Protein 1PM1 (pdb70)

Secondary structure (DSSP, 8-state):
-PPPS---PPSS--HHHHSSS-EEEEEEE---TT----EEEEEEEEEETTEEEEEEEEEETTTTEEEEEEEEEEEPSSSSEEEEEEEEE-TT--EEE---TTEEEEEEEEEE-SSEEEEEEEEEETTEEEEEEEEEEESSTTPPPPHHHHHHHHHTT--GGGSEEGGGS-----HHHH--

Nearest PDB structures (foldseek):
  1pm1-assembly1_X  TM=1.006E+00  e=1.075E-33  Rhodnius prolixus
  2a3f-assembly1_X  TM=9.917E-01  e=2.819E-31  Rhodnius prolixus
  4xmg-assembly1_A  TM=9.524E-01  e=1.913E-23  Rhodnius prolixus
  5m6k-assembly1_A  TM=9.535E-01  e=3.615E-23  Rhodnius prolixus
  2np1-assembly2_B  TM=8.937E-01  e=1.590E-17  Rhodnius prolixus

Solvent-accessible surface area: 9659 Å² total; per-residue (Å²): 135,110,13,44,127,135,35,73,48,92,139,78,44,70,92,71,65,0,29,50,29,38,0,10,6,8,31,24,14,46,135,25,124,157,88,115,43,57,73,0,16,2,9,2,1,100,42,80,149,29,56,1,106,6,9,29,7,49,14,9,18,86,142,154,76,54,96,22,10,23,1,83,13,143,34,64,116,60,10,11,24,0,57,1,78,44,63,34,4,47,109,147,93,54,71,120,140,114,24,74,124,163,20,18,10,16,5,1,0,13,34,8,19,104,54,0,0,0,0,4,33,3,30,84,72,35,127,92,35,100,16,22,45,19,8,1,0,2,35,124,82,67,31,107,7,28,83,121,0,74,5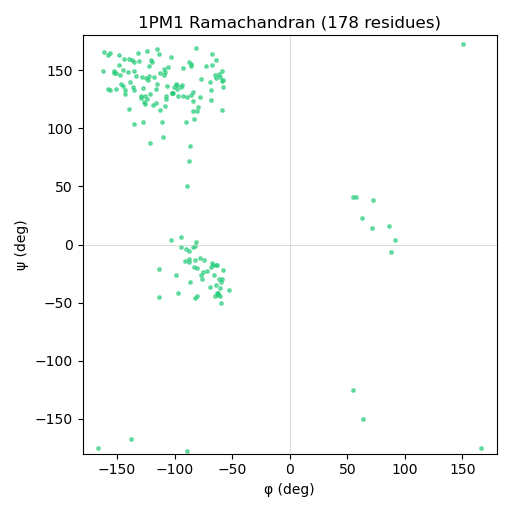8,13,0,72,145,36,69,11,111,55,91,120,16,46,27,2,118,122,44,62,34,117,43,26,57,143,2,2,48,193

Sequence (180 aa):
MDCSTNISPKQGLDKAKYFSGKWYVTHFLDKDPQVTDQYCSSFTPRESDGTVKEALYHYNANKKTSFYNIGEGKLESSGLQYTAKYKTVDKKKAVLKEADEKNSYTLTVLEADDSSALVHICVREGSKDLGDVYTVLTHQKDAEPSAKVKSAVTQAGLQLSQFVGTKDLGCQYDDQFTSL

Foldseek 3Di:
DAEDPPADADPDADVVQVQDAKKWFFWKDFPDPPDDWDKTKMKHWHDDPFKIKMKIKIAGLVVRDIWIKIWMFGQDPRHGKTKTFIFTADLVRHTPGGTDPQKIKMKHWQHGDNFKTWIKIWIDNRPDTPGIMITIIGNDPNDDHDPVRCVSCVVVVHDRVNIDGDNPRPDDDSVVSRGD

Radius of gyration: 15.09 Å; Cα contacts (8 Å, |Δi|>4): 434; chains: 1; bounding box: 37×35×37 Å

Structure (mmCIF, N/CA/C/O backbone):
data_1PM1
#
_entry.id   1PM1
#
_cell.length_a   39.310
_cell.length_b   125.470
_cell.length_c   33.880
_cell.angle_alpha   90.00
_cell.angle_beta   90.00
_cell.angle_gamma   90.00
#
_symmetry.space_group_name_H-M   'P 21 21 2'
#
loop_
_entity.id
_entity.type
_entity.pdbx_description
1 polymer 'Nitrophorin 2'
2 non-polymer 'PROTOPORPHYRIN IX CONTAINING FE'
3 non-polymer IMIDAZOLE
4 water water
#
loop_
_atom_site.group_PDB
_atom_site.id
_atom_site.type_symbol
_atom_site.label_atom_id
_atom_site.label_alt_id
_atom_site.label_comp_id
_atom_site.label_asym_id
_atom_site.label_entity_id
_atom_site.label_seq_id
_atom_site.pdbx_PDB_ins_code
_atom_site.Cartn_x
_atom_site.Cartn_y
_atom_site.Cartn_z
_atom_site.occupancy
_atom_site.B_iso_or_equiv
_atom_site.auth_seq_id
_atom_site.auth_comp_id
_atom_site.auth_asym_id
_atom_site.auth_atom_id
_atom_site.pdbx_PDB_model_num
ATOM 1 N N . MET A 1 1 ? 22.705 71.917 38.714 1.00 13.44 0 MET X N 1
ATOM 2 C CA . MET A 1 1 ? 21.374 71.782 39.327 1.00 11.22 0 MET X CA 1
ATOM 3 C C . MET A 1 1 ? 20.418 71.305 38.245 1.00 10.12 0 MET X C 1
ATOM 4 O O . MET A 1 1 ? 20.390 71.849 37.143 1.00 10.84 0 MET X O 1
ATOM 9 N N . ASP A 1 2 ? 19.686 70.236 38.530 1.00 9.37 1 ASP X N 1
ATOM 10 C CA . ASP A 1 2 ? 18.863 69.621 37.501 1.00 9.56 1 ASP X CA 1
ATOM 11 C C . ASP A 1 2 ? 17.820 70.576 36.950 1.00 8.56 1 ASP X C 1
ATOM 12 O O . ASP A 1 2 ? 17.275 71.409 37.665 1.00 10.45 1 ASP X O 1
ATOM 17 N N . CYS A 1 3 ? 17.577 70.439 35.659 1.00 8.40 2 CYS X N 1
ATOM 18 C CA . CYS A 1 3 ? 16.571 71.217 34.971 1.00 7.36 2 CYS X CA 1
ATOM 19 C C . CYS A 1 3 ? 15.209 70.987 35.588 1.00 7.84 2 CYS X C 1
ATOM 20 O O . CYS A 1 3 ? 14.806 69.873 35.965 1.00 9.07 2 CYS X O 1
ATOM 23 N N . SER A 1 4 ? 14.361 72.005 35.529 1.00 9.07 3 SER X N 1
ATOM 24 C CA . SER A 1 4 ? 12.959 71.799 35.849 1.00 9.31 3 SER X CA 1
ATOM 25 C C . SER A 1 4 ? 12.272 70.962 34.828 1.00 9.77 3 SER X C 1
ATOM 26 O O . SER A 1 4 ? 12.487 71.182 33.635 1.00 11.86 3 SER X O 1
ATOM 29 N N . THR A 1 5 ? 11.503 69.973 35.269 1.00 10.31 4 THR X N 1
ATOM 30 C CA . THR A 1 5 ? 10.718 69.119 34.380 1.00 13.71 4 THR X CA 1
ATOM 31 C C . THR A 1 5 ? 9.350 69.666 34.148 1.00 14.88 4 THR X C 1
ATOM 32 O O . THR A 1 5 ? 8.541 69.056 33.424 1.00 19.35 4 THR X O 1
ATOM 36 N N . ASN A 1 6 ? 8.995 70.753 34.796 1.00 14.96 5 ASN X N 1
ATOM 37 C CA . ASN A 1 6 ? 7.634 71.291 34.643 1.00 17.13 5 ASN X CA 1
ATOM 38 C C . ASN A 1 6 ? 7.542 72.272 33.501 1.00 17.15 5 ASN X C 1
ATOM 39 O O . ASN A 1 6 ? 7.072 73.409 33.653 1.00 21.39 5 ASN X O 1
ATOM 44 N N . ILE A 1 7 ? 8.040 71.872 32.356 1.00 15.81 6 ILE X N 1
ATOM 45 C CA . ILE A 1 7 ? 8.066 72.674 31.155 1.00 16.47 6 ILE X CA 1
ATOM 46 C C . ILE A 1 7 ? 7.432 71.780 30.145 1.00 16.78 6 ILE X C 1
ATOM 47 O O . ILE A 1 7 ? 7.748 70.597 30.041 1.00 19.01 6 ILE X O 1
ATOM 52 N N . SER A 1 8 ? 6.546 72.358 29.397 1.00 16.45 7 SER X N 1
ATOM 53 C CA . SER A 1 8 ? 5.783 71.586 28.395 1.00 18.17 7 SER X CA 1
ATOM 54 C C . SER A 1 8 ? 5.648 72.429 27.167 1.00 18.26 7 SER X C 1
ATOM 55 O O . SER A 1 8 ? 5.578 73.673 27.272 1.00 18.40 7 SER X O 1
ATOM 58 N N . PRO A 1 9 ? 5.594 71.797 25.986 1.00 18.82 8 PRO X N 1
ATOM 59 C CA . PRO A 1 9 ? 5.448 72.580 24.757 1.00 19.37 8 PRO X CA 1
ATOM 60 C C . PRO A 1 9 ? 4.109 73.289 24.809 1.00 19.83 8 PRO X C 1
ATOM 61 O O . PRO A 1 9 ? 3.091 72.703 25.320 1.00 20.88 8 PRO X O 1
ATOM 65 N N . LYS A 1 10 ? 4.073 74.522 24.284 1.00 21.20 9 LYS X N 1
ATOM 66 C CA . LYS A 1 10 ? 2.815 75.248 24.104 1.00 22.81 9 LYS X CA 1
ATOM 67 C C . LYS A 1 10 ? 2.344 75.135 22.669 1.00 24.04 9 LYS X C 1
ATOM 68 O O . LYS A 1 10 ? 3.128 75.263 21.694 1.00 23.17 9 LYS X O 1
ATOM 74 N N . GLN A 1 11 ? 1.028 74.932 22.568 1.00 24.98 10 GLN X N 1
ATOM 75 C CA . GLN A 1 11 ? 0.299 74.992 21.348 1.00 26.05 10 GLN X CA 1
ATOM 76 C C . GLN A 1 11 ? -0.002 76.464 21.232 1.00 23.54 10 GLN X C 1
ATOM 77 O O . GLN A 1 11 ? -0.032 77.203 22.209 1.00 25.81 10 GLN X O 1
ATOM 83 N N . GLY A 1 12 ? -0.161 76.871 20.011 1.00 21.32 11 GLY X N 1
ATOM 84 C CA . GLY A 1 12 ? -0.819 78.094 19.731 1.00 18.66 11 GLY X CA 1
ATOM 85 C C . GLY A 1 12 ? 0.031 79.296 19.629 1.00 16.99 11 GLY X C 1
ATOM 86 O O . GLY A 1 12 ? -0.594 80.363 19.514 1.00 17.78 11 GLY X O 1
ATOM 87 N N . LEU A 1 13 ? 1.384 79.159 19.723 1.00 13.26 12 LEU X N 1
ATOM 88 C CA . LEU A 1 13 ? 2.266 80.278 19.463 1.00 13.64 12 LEU X CA 1
ATOM 89 C C . LEU A 1 13 ? 2.599 80.370 17.968 1.00 13.85 12 LEU X C 1
ATOM 90 O O . LEU A 1 13 ? 2.456 79.403 17.206 1.00 17.60 12 LEU X O 1
ATOM 95 N N . ASP A 1 14 ? 2.983 81.545 17.507 1.00 15.86 13 ASP X N 1
ATOM 96 C CA . ASP A 1 14 ? 3.302 81.791 16.119 1.00 15.03 13 ASP X CA 1
ATOM 97 C C . ASP A 1 14 ? 4.805 81.540 15.823 1.00 13.66 13 ASP X C 1
ATOM 98 O O . ASP A 1 14 ? 5.637 82.394 16.129 1.00 14.24 13 ASP X O 1
ATOM 103 N N . LYS A 1 15 ? 5.138 80.430 15.161 1.00 13.82 14 LYS X N 1
ATOM 104 C CA . LYS A 1 15 ? 6.542 80.099 14.941 1.00 12.89 14 LYS X CA 1
ATOM 105 C C . LYS A 1 15 ? 7.273 81.059 14.049 1.00 12.45 14 LYS X C 1
ATOM 106 O O . LYS A 1 15 ? 8.500 81.189 14.187 1.00 12.76 14 LYS X O 1
ATOM 112 N N . ALA A 1 16 ? 6.546 81.734 13.157 1.00 13.10 15 ALA X N 1
ATOM 113 C CA . ALA A 1 16 ? 7.155 82.746 12.319 1.00 13.61 15 ALA X CA 1
ATOM 114 C C . ALA A 1 16 ? 7.755 83.913 13.132 1.00 14.20 15 ALA X C 1
ATOM 115 O O . ALA A 1 16 ? 8.720 84.569 12.679 1.00 15.40 15 ALA X O 1
ATOM 117 N N . LYS A 1 17 ? 7.174 84.201 14.285 1.00 12.18 16 LYS X N 1
ATOM 118 C CA . LYS A 1 17 ? 7.690 85.254 15.153 1.00 11.92 16 LYS X CA 1
ATOM 119 C C . LYS A 1 17 ? 8.943 84.771 15.875 1.00 11.22 16 LYS X C 1
ATOM 120 O O . LYS A 1 17 ? 9.770 85.570 16.223 1.00 12.99 16 LYS X O 1
ATOM 127 N N . TYR A 1 18 ? 9.071 83.473 16.145 1.00 10.52 17 TYR X N 1
ATOM 128 C CA . TYR A 1 18 ? 10.256 82.950 16.831 1.00 9.60 17 TYR X CA 1
ATOM 129 C C . TYR A 1 18 ? 11.446 82.720 15.896 1.00 8.94 17 TYR X C 1
ATOM 130 O O . TYR A 1 18 ? 12.565 83.133 16.175 1.00 9.66 17 TYR X O 1
ATOM 139 N N . PHE A 1 19 ? 11.181 82.092 14.755 1.00 9.18 18 PHE X N 1
ATOM 140 C CA . PHE A 1 19 ? 12.271 81.748 13.796 1.00 10.12 18 PHE X CA 1
ATOM 141 C C . PHE A 1 19 ? 12.459 82.952 12.883 1.00 10.59 18 PHE X C 1
ATOM 142 O O . PHE A 1 19 ? 12.081 82.957 11.706 1.00 13.46 18 PHE X O 1
ATOM 150 N N . SER A 1 20 ? 13.016 84.026 13.413 1.00 10.13 19 SER X N 1
ATOM 151 C CA . SER A 1 20 ? 13.160 85.285 12.689 1.00 11.90 19 SER X CA 1
ATOM 152 C C . SER A 1 20 ? 14.260 86.065 13.313 1.00 9.53 19 SER X C 1
ATOM 153 O O . SER A 1 20 ? 14.364 86.181 14.532 1.00 11.31 19 SER X O 1
ATOM 156 N N . GLY A 1 21 ? 15.152 86.616 12.470 1.00 9.74 20 GLY X N 1
ATOM 157 C CA . GLY A 1 21 ? 16.176 87.486 12.937 1.00 9.82 20 GLY X CA 1
ATOM 158 C C . GLY A 1 21 ? 17.156 86.821 13.879 1.00 9.53 20 GLY X C 1
ATOM 159 O O . GLY A 1 21 ? 17.484 85.644 13.731 1.00 9.89 20 GLY X O 1
ATOM 160 N N . LYS A 1 22 ? 17.685 87.607 14.773 1.00 8.65 21 LYS X N 1
ATOM 161 C CA . LYS A 1 22 ? 18.469 87.136 15.856 1.00 8.70 21 LYS X CA 1
ATOM 162 C C . LYS A 1 22 ? 17.861 87.528 17.177 1.00 8.23 21 LYS X C 1
ATOM 163 O O . LYS A 1 22 ? 17.093 88.475 17.268 1.00 9.80 21 LYS X O 1
ATOM 169 N N . TRP A 1 23 ? 18.233 86.807 18.209 1.00 7.10 22 TRP X N 1
ATOM 170 C CA . TRP A 1 23 ? 17.806 87.088 19.560 1.00 7.35 22 TRP X CA 1
ATOM 171 C C . TRP A 1 23 ? 19.021 87.409 20.420 1.00 7.38 22 TRP X C 1
ATOM 172 O O . TRP A 1 23 ? 20.056 86.774 20.302 1.00 8.30 22 TRP X O 1
ATOM 183 N N . TYR A 1 24 ? 18.789 88.343 21.326 1.00 7.34 23 TYR X N 1
ATOM 184 C CA . TYR A 1 24 ? 19.736 88.657 22.409 1.00 7.21 23 TYR X CA 1
ATOM 185 C C . TYR A 1 24 ? 19.042 88.302 23.704 1.00 7.21 23 TYR X C 1
ATOM 186 O O . TYR A 1 24 ? 17.855 88.633 23.893 1.00 7.71 23 TYR X O 1
ATOM 195 N N . VAL A 1 25 ? 19.754 87.691 24.629 1.00 7.21 24 VAL X N 1
ATOM 196 C CA . VAL A 1 25 ? 19.166 87.475 25.951 1.00 6.46 24 VAL X CA 1
ATOM 197 C C . VAL A 1 25 ? 19.274 88.751 26.755 1.00 7.66 24 VAL X C 1
ATOM 198 O O . VAL A 1 25 ? 20.396 89.194 27.082 1.00 10.14 24 VAL X O 1
ATOM 202 N N . THR A 1 26 ? 18.162 89.356 27.083 1.00 6.98 25 THR X N 1
ATOM 203 C CA . THR A 1 26 ? 18.122 90.551 27.898 1.00 7.50 25 THR X CA 1
ATOM 204 C C . THR A 1 26 ? 18.104 90.239 29.366 1.00 6.93 25 THR X C 1
ATOM 205 O O . THR A 1 26 ? 18.608 91.031 30.194 1.00 7.57 25 THR X O 1
ATOM 209 N N . HIS A 1 27 ? 17.491 89.119 29.731 1.00 6.76 26 HIS X N 1
ATOM 210 C CA . HIS A 1 27 ? 17.369 88.745 31.132 1.00 7.21 26 HIS X CA 1
ATOM 211 C C . HIS A 1 27 ? 17.439 87.242 31.202 1.00 6.73 26 HIS X C 1
ATOM 212 O O . HIS A 1 27 ? 16.822 86.557 30.372 1.00 7.18 26 HIS X O 1
ATOM 219 N N . PHE A 1 28 ? 18.155 86.707 32.186 1.00 6.57 27 PHE X N 1
ATOM 220 C CA . PHE A 1 28 ? 18.203 85.275 32.314 1.00 7.35 27 PHE X CA 1
ATOM 221 C C . PHE A 1 28 ? 18.033 84.852 33.764 1.00 6.52 27 PHE X C 1
ATOM 222 O O . PHE A 1 28 ? 18.412 85.540 34.705 1.00 7.87 27 PHE X O 1
ATOM 230 N N . LEU A 1 29 ? 17.439 83.683 33.915 1.00 6.85 28 LEU X N 1
ATOM 231 C CA . LEU A 1 29 ? 17.172 83.096 35.206 1.00 7.81 28 LEU X CA 1
ATOM 232 C C . LEU A 1 29 ? 17.716 81.712 35.264 1.00 6.91 28 LEU X C 1
ATOM 233 O O . LEU A 1 29 ? 17.155 80.758 34.729 1.00 6.96 28 LEU X O 1
ATOM 238 N N . ASP A 1 30 ? 18.844 81.565 35.986 1.00 7.24 29 ASP X N 1
ATOM 239 C CA . ASP A 1 30 ? 19.382 80.275 36.454 1.00 7.90 29 ASP X CA 1
ATOM 240 C C . ASP A 1 30 ? 19.220 80.273 37.923 1.00 7.65 29 ASP X C 1
ATOM 241 O O . ASP A 1 30 ? 19.902 81.015 38.621 1.00 9.66 29 ASP X O 1
ATOM 246 N N . LYS A 1 31 ? 18.269 79.541 38.441 1.00 7.90 30 LYS X N 1
ATOM 247 C CA . LYS A 1 31 ? 18.005 79.555 39.853 1.00 8.66 30 LYS X CA 1
ATOM 248 C C . LYS A 1 31 ? 19.164 78.955 40.674 1.00 8.39 30 LYS X C 1
ATOM 249 O O . LYS A 1 31 ? 19.170 79.147 41.880 1.00 10.63 30 LYS X O 1
ATOM 255 N N . ASP A 1 32 ? 20.062 78.209 40.078 1.00 8.04 31 ASP X N 1
ATOM 256 C CA . ASP A 1 32 ? 21.151 77.608 40.834 1.00 7.99 31 ASP X CA 1
ATOM 257 C C . ASP A 1 32 ? 22.011 78.662 41.553 1.00 8.00 31 ASP X C 1
ATOM 258 O O . ASP A 1 32 ? 22.644 79.482 40.908 1.00 9.82 31 ASP X O 1
ATOM 263 N N . PRO A 1 33 ? 22.040 78.661 42.886 1.00 8.84 32 PRO X N 1
ATOM 264 C CA . PRO A 1 33 ? 22.847 79.636 43.621 1.00 9.33 32 PRO X CA 1
ATOM 265 C C . PRO A 1 33 ? 24.303 79.265 43.741 1.00 10.24 32 PRO X C 1
ATOM 266 O O . PRO A 1 33 ? 25.058 80.050 44.308 1.00 12.68 32 PRO X O 1
ATOM 270 N N . GLN A 1 34 ? 24.711 78.126 43.213 1.00 10.52 33 GLN X N 1
ATOM 271 C CA . GLN A 1 34 ? 26.125 77.759 43.195 1.00 10.91 33 GLN X CA 1
ATOM 272 C C . GLN A 1 34 ? 26.851 78.377 42.066 1.00 12.37 33 GLN X C 1
ATOM 273 O O . GLN A 1 34 ? 28.071 78.439 42.095 1.00 13.35 33 GLN X O 1
ATOM 279 N N . VAL A 1 35 ? 26.198 78.944 41.074 1.00 14.07 34 VAL X N 1
ATOM 280 C CA . VAL A 1 35 ? 27.029 79.525 40.003 1.00 16.63 34 VAL X CA 1
ATOM 281 C C . VAL A 1 35 ? 27.444 80.935 40.359 1.00 14.72 34 VAL X C 1
ATOM 282 O O . VAL A 1 35 ? 26.826 81.583 41.192 1.00 16.74 34 VAL X O 1
ATOM 286 N N . THR A 1 36 ? 28.569 81.357 39.772 1.00 15.63 35 THR X N 1
ATOM 287 C CA . THR A 1 36 ? 29.069 82.703 39.928 1.00 16.85 35 THR X CA 1
ATOM 288 C C . THR A 1 36 ? 29.015 83.460 38.577 1.00 15.74 35 THR X C 1
ATOM 289 O O . THR A 1 36 ? 28.581 84.616 38.537 1.00 18.22 35 THR X O 1
ATOM 293 N N . ASP A 1 37 ? 29.449 82.811 37.511 1.00 15.41 36 ASP X N 1
ATOM 294 C CA . ASP A 1 37 ? 29.655 83.507 36.223 1.00 13.50 36 ASP X CA 1
ATOM 295 C C . ASP A 1 37 ? 28.309 83.917 35.641 1.00 13.36 36 ASP X C 1
ATOM 296 O O . ASP A 1 37 ? 27.353 83.180 35.702 1.00 16.32 36 ASP X O 1
ATOM 301 N N . GLN A 1 38 ? 28.300 85.100 35.084 1.00 12.47 37 GLN X N 1
ATOM 302 C CA . 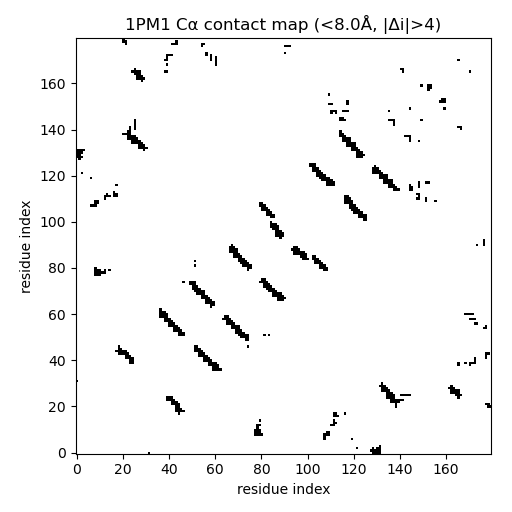GLN A 1 38 ? 27.177 85.596 34.335 1.00 11.68 37 GLN X CA 1
ATOM 303 C C . GLN A 1 38 ? 27.531 85.642 32.880 1.00 10.68 37 GLN X C 1
ATOM 304 O O . GLN A 1 38 ? 28.658 85.883 32.518 1.00 11.66 37 GLN X O 1
ATOM 310 N N . TYR A 1 39 ? 26.529 85.380 32.028 1.00 9.48 38 TYR X N 1
ATOM 311 C CA . TYR A 1 39 ? 26.724 85.322 30.597 1.00 8.79 38 TYR X CA 1
ATOM 312 C C . TYR A 1 39 ? 25.847 86.283 29.840 1.00 9.14 38 TYR X C 1
ATOM 313 O O . TYR A 1 39 ? 24.788 86.681 30.293 1.00 9.60 38 TYR X O 1
ATOM 322 N N . CYS A 1 40 ? 26.351 86.654 28.682 1.00 8.08 39 CYS X N 1
ATOM 323 C CA . CYS A 1 40 ? 25.539 87.195 27.633 1.00 7.12 39 CYS X CA 1
ATOM 324 C C . CYS A 1 40 ? 25.397 86.128 26.565 1.00 7.72 39 CYS X C 1
ATOM 325 O O . CYS A 1 40 ? 26.277 85.281 26.417 1.00 8.18 39 CYS X O 1
ATOM 328 N N . SER A 1 41 ? 24.309 86.164 25.805 1.00 7.12 40 SER X N 1
ATOM 329 C CA . SER A 1 41 ? 24.102 85.179 24.726 1.00 6.73 40 SER X CA 1
ATOM 330 C C . SER A 1 41 ? 23.271 85.791 23.625 1.00 6.84 40 SER X C 1
ATOM 331 O O . SER A 1 41 ? 22.407 86.614 23.851 1.00 7.34 40 SER X O 1
ATOM 334 N N . SER A 1 42 ? 23.569 85.350 22.409 1.00 6.71 41 SER X N 1
ATOM 335 C CA . SER A 1 42 ? 22.758 85.694 21.242 1.00 7.23 41 SER X CA 1
ATOM 336 C C . SER A 1 42 ? 22.754 84.501 20.333 1.00 6.48 41 SER X C 1
ATOM 337 O O . SER A 1 42 ? 23.668 83.719 20.295 1.00 7.59 41 SER X O 1
ATOM 340 N N . PHE A 1 43 ? 21.658 84.356 19.582 1.00 7.21 42 PHE X N 1
ATOM 341 C CA . PHE A 1 43 ? 21.535 83.244 18.673 1.00 6.75 42 PHE X CA 1
ATOM 342 C C . PHE A 1 43 ? 20.530 83.555 17.574 1.00 6.94 42 PHE X C 1
ATOM 343 O O . PHE A 1 43 ? 19.726 84.476 17.669 1.00 8.06 42 PHE X O 1
ATOM 351 N N . THR A 1 44 ? 20.595 82.777 16.523 1.00 7.34 43 THR X N 1
ATOM 352 C CA . THR A 1 44 ? 19.763 83.001 15.353 1.00 8.16 43 THR X CA 1
ATOM 353 C C . THR A 1 44 ? 19.190 81.681 14.908 1.00 7.53 43 THR X C 1
ATOM 354 O O . THR A 1 44 ? 19.849 80.813 14.368 1.00 8.47 43 THR X O 1
ATOM 358 N N . PRO A 1 45 ? 17.888 81.472 15.224 1.00 7.29 44 PRO X N 1
ATOM 359 C CA . PRO A 1 45 ? 17.221 80.207 14.983 1.00 7.76 44 PRO X CA 1
ATOM 360 C C . PRO A 1 45 ? 16.410 80.224 13.684 1.00 8.16 44 PRO X C 1
ATOM 361 O O . PRO A 1 45 ? 15.673 81.189 13.385 1.00 8.22 44 PRO X O 1
ATOM 365 N N . ARG A 1 46 ? 16.517 79.133 12.935 1.00 8.41 45 ARG X N 1
ATOM 366 C CA . ARG A 1 46 ? 15.837 78.963 11.665 1.00 8.81 45 ARG X CA 1
ATOM 367 C C . ARG A 1 46 ? 15.133 77.627 11.628 1.00 8.42 45 ARG X C 1
ATOM 368 O O . ARG A 1 46 ? 15.526 76.687 12.305 1.00 8.75 45 ARG X O 1
ATOM 376 N N . GLU A 1 47 ? 14.130 77.510 10.782 1.00 9.32 46 GLU X N 1
ATOM 377 C CA . GLU A 1 47 ? 13.392 76.279 10.655 1.00 8.81 46 GLU X CA 1
ATOM 378 C C . GLU A 1 47 ? 13.044 76.103 9.180 1.00 8.87 46 GLU X C 1
ATOM 379 O O . GLU A 1 47 ? 12.536 77.017 8.552 1.00 10.51 46 GLU X O 1
ATOM 385 N N . SER A 1 48 ? 13.282 74.910 8.687 1.00 9.40 47 SER X N 1
ATOM 386 C CA . SER A 1 48 ? 12.949 74.578 7.304 1.00 9.38 47 SER X CA 1
ATOM 387 C C . SER A 1 48 ? 12.392 73.172 7.296 1.00 9.10 47 SER X C 1
ATOM 388 O O . SER A 1 48 ? 13.068 72.222 7.612 1.00 9.39 47 SER X O 1
ATOM 391 N N . ASP A 1 49 ? 11.123 73.043 6.908 1.00 11.14 48 ASP X N 1
ATOM 392 C CA . ASP A 1 49 ? 10.530 71.749 6.648 1.00 11.64 48 ASP X CA 1
ATOM 393 C C . ASP A 1 49 ? 10.692 70.836 7.852 1.00 11.99 48 ASP X C 1
ATOM 394 O O . ASP A 1 49 ? 11.009 69.668 7.705 1.00 13.78 48 ASP X O 1
ATOM 399 N N . GLY A 1 50 ? 10.501 71.387 9.064 1.00 11.91 49 GLY X N 1
ATOM 400 C CA . GLY A 1 50 ? 10.566 70.613 10.290 1.00 12.39 49 GLY X CA 1
ATOM 401 C C . GLY A 1 50 ? 11.945 70.477 10.909 1.00 11.18 49 GLY X C 1
ATOM 402 O O . GLY A 1 50 ? 12.035 69.854 11.972 1.00 13.85 49 GLY X O 1
ATOM 403 N N . THR A 1 51 ? 12.987 70.941 10.262 1.00 10.02 50 THR X N 1
ATOM 404 C CA . THR A 1 51 ? 14.295 70.929 10.886 1.00 9.62 50 THR X CA 1
ATOM 405 C C . THR A 1 51 ? 14.629 72.305 11.383 1.00 9.07 50 THR X C 1
ATOM 406 O O . THR A 1 51 ? 14.552 73.290 10.625 1.00 10.10 50 THR X O 1
ATOM 410 N N . VAL A 1 52 ? 15.049 72.366 12.645 1.00 8.27 51 VAL X N 1
ATOM 411 C CA . VAL A 1 52 ? 15.556 73.582 13.276 1.00 7.74 51 VAL X CA 1
ATOM 412 C C . VAL A 1 52 ? 17.068 73.579 13.251 1.00 7.76 51 VAL X C 1
ATOM 413 O O . VAL A 1 52 ? 17.671 72.566 13.535 1.00 8.58 51 VAL X O 1
ATOM 417 N N . LYS A 1 53 ? 17.637 74.691 12.866 1.00 7.95 52 LYS X N 1
ATOM 418 C CA . LYS A 1 53 ? 19.094 74.851 12.945 1.00 8.10 52 LYS X CA 1
ATOM 419 C C . LYS A 1 53 ? 19.348 76.249 13.446 1.00 7.81 52 LYS X C 1
ATOM 420 O O . LYS A 1 53 ? 18.687 77.205 13.009 1.00 8.82 52 LYS X O 1
ATOM 426 N N . GLU A 1 54 ? 20.350 76.396 14.335 1.00 7.62 53 GLU X N 1
ATOM 427 C CA . GLU A 1 54 ? 20.583 77.692 14.921 1.00 7.54 53 GLU X CA 1
ATOM 428 C C . GLU A 1 54 ? 22.072 77.876 15.203 1.00 7.27 53 GLU X C 1
ATOM 429 O O . GLU A 1 54 ? 22.758 76.930 15.568 1.00 8.71 53 GLU X O 1
ATOM 435 N N . ALA A 1 55 ? 22.522 79.088 15.068 1.00 6.64 54 ALA X N 1
ATOM 436 C CA . ALA A 1 55 ? 23.883 79.494 15.446 1.00 7.52 54 ALA X CA 1
ATOM 437 C C . ALA A 1 55 ? 23.772 80.209 16.764 1.00 6.90 54 ALA X C 1
ATOM 438 O O . ALA A 1 55 ? 23.044 81.175 16.883 1.00 7.84 54 ALA X O 1
ATOM 440 N N . LEU A 1 56 ? 24.604 79.810 17.701 1.00 7.53 55 LEU X N 1
ATOM 441 C CA . LEU A 1 56 ? 24.565 80.235 19.086 1.00 7.50 55 LEU X CA 1
ATOM 442 C C . LEU A 1 56 ? 25.923 80.741 19.580 1.00 7.44 55 LEU X C 1
ATOM 443 O O . LEU A 1 56 ? 26.947 80.210 19.206 1.00 8.11 55 LEU X O 1
ATOM 448 N N . TYR A 1 57 ? 25.850 81.753 20.429 1.00 6.82 56 TYR X N 1
ATOM 449 C CA . TYR A 1 57 ? 27.031 82.407 21.003 1.00 6.45 56 TYR X CA 1
ATOM 450 C C . TYR A 1 57 ? 26.815 82.636 22.465 1.00 7.15 56 TYR X C 1
ATOM 451 O O . TYR A 1 57 ? 25.747 83.079 22.885 1.00 7.03 56 TYR X O 1
ATOM 460 N N . HIS A 1 58 ? 27.820 82.346 23.272 1.00 7.15 57 HIS X N 1
ATOM 461 C CA . HIS A 1 58 ? 27.869 82.675 24.687 1.00 7.87 57 HIS X CA 1
ATOM 462 C C . HIS A 1 58 ? 29.116 83.511 24.948 1.00 7.97 57 HIS X C 1
ATOM 463 O O . HIS A 1 58 ? 30.212 83.208 24.429 1.00 8.87 57 HIS X O 1
ATOM 470 N N . TYR A 1 59 ? 28.942 84.488 25.823 1.00 8.52 58 TYR X N 1
ATOM 471 C CA . TYR A 1 59 ? 30.081 85.282 26.325 1.00 8.46 58 TYR X CA 1
ATOM 472 C C . TYR A 1 59 ? 30.042 85.221 27.833 1.00 8.98 58 TYR X C 1
ATOM 473 O O . TYR A 1 59 ? 29.044 85.593 28.463 1.00 8.73 58 TYR X O 1
ATOM 482 N N . ASN A 1 60 ? 31.103 84.712 28.473 1.00 9.47 59 ASN X N 1
ATOM 483 C CA . ASN A 1 60 ? 31.243 84.656 29.911 1.00 10.43 59 ASN X CA 1
ATOM 484 C C . ASN A 1 60 ? 31.762 85.996 30.33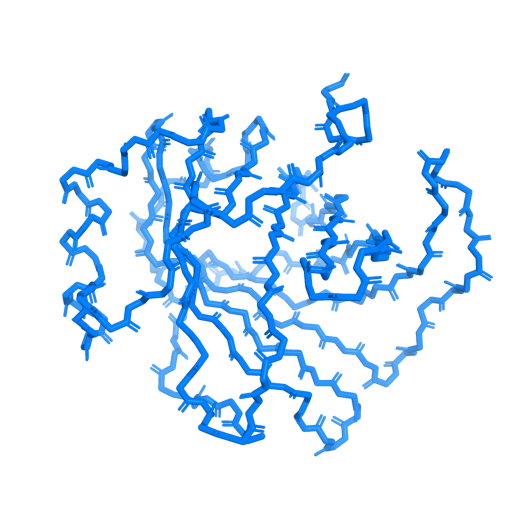8 1.00 10.63 59 ASN X C 1
ATOM 485 O O . ASN A 1 60 ? 32.915 86.354 30.078 1.00 12.05 59 ASN X O 1
ATOM 490 N N . ALA A 1 61 ? 30.911 86.777 30.962 1.00 9.81 60 ALA X N 1
ATOM 491 C CA . ALA A 1 61 ? 31.282 88.157 31.253 1.00 11.61 60 ALA X CA 1
ATOM 492 C C . ALA A 1 61 ? 32.336 88.253 32.368 1.00 12.66 60 ALA X C 1
ATOM 493 O O . ALA A 1 61 ? 33.062 89.213 32.449 1.00 15.29 60 ALA X O 1
ATOM 495 N N . ASN A 1 62 ? 32.423 87.231 33.204 1.00 12.78 61 ASN X N 1
ATOM 496 C CA . ASN A 1 62 ? 33.359 87.215 34.303 1.00 14.47 61 ASN X CA 1
ATOM 497 C C . ASN A 1 62 ? 34.715 86.813 33.773 1.00 14.79 61 ASN X C 1
ATOM 498 O O . ASN A 1 62 ? 35.711 87.452 34.186 1.00 17.89 61 ASN X O 1
ATOM 503 N N . LYS A 1 63 ? 34.808 85.800 32.927 1.00 15.63 62 LYS X N 1
ATOM 504 C CA . LYS A 1 63 ? 36.073 85.296 32.403 1.00 15.82 62 LYS X CA 1
ATOM 505 C C . LYS A 1 63 ? 36.533 86.014 31.148 1.00 14.43 62 LYS X C 1
ATOM 506 O O . LYS A 1 63 ? 37.677 85.816 30.738 1.00 14.74 62 LYS X O 1
ATOM 512 N N . LYS A 1 64 ? 35.646 86.773 30.492 1.00 13.25 63 LYS X N 1
ATOM 513 C CA . LYS A 1 64 ? 35.877 87.439 29.216 1.00 13.10 63 LYS X CA 1
ATOM 514 C C . LYS A 1 64 ? 36.275 86.498 28.098 1.00 14.07 63 LYS X C 1
ATOM 515 O O . LYS A 1 64 ? 37.154 86.802 27.269 1.00 17.59 63 LYS X O 1
ATOM 521 N N . THR A 1 65 ? 35.609 85.357 28.076 1.00 13.29 64 THR X N 1
ATOM 522 C CA . THR A 1 65 ? 35.846 84.371 27.017 1.00 13.47 64 THR X CA 1
ATOM 523 C C . THR A 1 65 ? 34.479 84.096 26.370 1.00 11.15 64 THR X C 1
ATOM 524 O O . THR A 1 65 ? 33.419 84.457 26.910 1.00 12.17 64 THR X O 1
ATOM 528 N N . SER A 1 66 ? 34.540 83.452 25.232 1.00 11.52 65 SER X N 1
ATOM 529 C CA . SER A 1 66 ? 33.348 83.149 24.473 1.00 10.91 65 SER X CA 1
ATOM 530 C C . SER A 1 66 ? 33.447 81.824 23.797 1.00 10.89 65 SER X C 1
ATOM 531 O O . SER A 1 66 ? 34.525 81.294 23.602 1.00 13.84 65 SER X O 1
ATOM 534 N N . PHE A 1 67 ? 32.302 81.270 23.433 1.00 10.28 66 PHE X N 1
ATOM 535 C CA . PHE A 1 67 ? 32.234 80.068 22.657 1.00 10.38 66 PHE X CA 1
ATOM 536 C C . PHE A 1 67 ? 31.000 80.058 21.755 1.00 8.57 66 PHE X C 1
ATOM 537 O O . PHE A 1 67 ? 29.997 80.724 22.034 1.00 8.96 66 PHE X O 1
ATOM 545 N N . TYR A 1 68 ? 31.125 79.308 20.669 1.00 8.93 67 TYR X N 1
ATOM 546 C CA . TYR A 1 68 ? 30.178 79.283 19.607 1.00 8.61 67 TYR X CA 1
ATOM 547 C C . TYR A 1 68 ? 29.692 77.897 19.313 1.00 8.59 67 TYR X C 1
ATOM 548 O O . TYR A 1 68 ? 30.472 76.927 19.363 1.00 9.24 67 TYR X O 1
ATOM 557 N N . ASN A 1 69 ? 28.415 77.731 18.970 1.00 7.65 68 ASN X N 1
ATOM 558 C CA . ASN A 1 69 ? 27.868 76.449 18.686 1.00 7.19 68 ASN X CA 1
ATOM 559 C C . ASN A 1 69 ? 26.910 76.539 17.488 1.00 7.50 68 ASN X C 1
ATOM 560 O O . ASN A 1 69 ? 26.362 77.599 17.176 1.00 8.13 68 ASN X O 1
ATOM 565 N N . ILE A 1 70 ? 26.663 75.409 16.876 1.00 7.69 69 ILE X N 1
ATOM 566 C CA . ILE A 1 70 ? 25.550 75.239 15.925 1.00 7.85 69 ILE X CA 1
ATOM 567 C C . ILE A 1 70 ? 24.715 74.073 16.434 1.00 8.20 69 ILE X C 1
ATOM 568 O O . ILE A 1 70 ? 25.241 72.987 16.663 1.00 8.57 69 ILE X O 1
ATOM 573 N N . GLY A 1 71 ? 23.405 74.333 16.625 1.00 7.62 70 GLY X N 1
ATOM 574 C CA . GLY A 1 71 ? 22.493 73.309 17.057 1.00 7.61 70 GLY X CA 1
ATOM 575 C C . GLY A 1 71 ? 21.559 72.915 15.937 1.00 8.19 70 GLY X C 1
ATOM 576 O O . GLY A 1 71 ? 21.147 73.771 15.126 1.00 8.94 70 GLY X O 1
ATOM 577 N N . GLU A 1 72 ? 21.122 71.675 15.962 1.00 7.89 71 GLU X N 1
ATOM 578 C CA . GLU A 1 72 ? 20.189 71.200 14.939 1.00 8.92 71 GLU X CA 1
ATOM 579 C C . GLU A 1 72 ? 19.300 70.101 15.513 1.00 9.08 71 GLU X C 1
ATOM 580 O O . GLU A 1 72 ? 19.777 69.204 16.210 1.00 9.33 71 GLU X O 1
ATOM 586 N N . GLY A 1 73 ? 18.017 70.189 15.255 1.00 9.40 72 GLY X N 1
ATOM 587 C CA . GLY A 1 73 ? 17.086 69.167 15.713 1.00 9.56 72 GLY X CA 1
ATOM 588 C C . GLY A 1 73 ? 15.753 69.295 15.030 1.00 9.52 72 GLY X C 1
ATOM 589 O O . GLY A 1 73 ? 15.579 70.112 14.170 1.00 12.50 72 GLY X O 1
ATOM 590 N N . LYS A 1 74 ? 14.822 68.468 15.464 1.00 10.30 73 LYS X N 1
ATOM 591 C CA . LYS A 1 74 ? 13.486 68.455 14.862 1.00 9.84 73 LYS X CA 1
ATOM 592 C C . LYS A 1 74 ? 12.494 69.350 15.606 1.00 9.96 73 LYS X C 1
ATOM 593 O O . LYS A 1 74 ? 12.458 69.330 16.819 1.00 10.89 73 LYS X O 1
ATOM 599 N N . LEU A 1 75 ? 11.687 70.098 14.876 1.00 10.35 74 LEU X N 1
ATOM 600 C CA . LEU A 1 75 ? 10.577 70.811 15.453 1.00 10.65 74 LEU X CA 1
ATOM 601 C C . LEU A 1 75 ? 9.533 69.830 15.920 1.00 11.67 74 LEU X C 1
ATOM 602 O O . LEU A 1 75 ? 9.043 69.014 15.153 1.00 13.02 74 LEU X O 1
ATOM 607 N N . GLU A 1 76 ? 9.160 69.898 17.196 1.00 11.63 75 GLU X N 1
ATOM 608 C CA . GLU A 1 76 ? 8.146 69.030 17.762 1.00 12.10 75 GLU X CA 1
ATOM 609 C C . GLU A 1 76 ? 6.811 69.325 17.097 1.00 13.89 75 GLU X C 1
ATOM 610 O O . GLU A 1 76 ? 6.473 70.455 16.787 1.00 15.87 75 GLU X O 1
ATOM 616 N N . SER A 1 77 ? 5.986 68.288 16.920 1.00 17.05 76 SER X N 1
ATOM 617 C CA . SER A 1 77 ? 4.655 68.461 16.351 1.00 20.21 76 SER X CA 1
ATOM 618 C C . SER A 1 77 ? 3.663 68.965 17.411 1.00 21.32 76 SER X C 1
ATOM 619 O O . SER A 1 77 ? 2.660 69.551 17.065 1.00 24.13 76 SER X O 1
ATOM 622 N N . SER A 1 78 ? 3.990 68.778 18.684 1.00 21.82 77 SER X N 1
ATOM 623 C CA . SER A 1 78 ? 3.134 68.991 19.827 1.00 22.81 77 SER X CA 1
ATOM 624 C C . SER A 1 78 ? 3.199 70.449 20.324 1.00 21.45 77 SER X C 1
ATOM 625 O O . SER A 1 78 ? 2.396 70.865 21.168 1.00 23.89 77 SER X O 1
ATOM 628 N N . GLY A 1 79 ? 4.173 71.225 19.855 1.00 18.31 78 GLY X N 1
ATOM 629 C CA . GLY A 1 79 ? 4.235 72.628 20.247 1.00 17.27 78 GLY X CA 1
ATOM 630 C C . GLY A 1 79 ? 5.596 73.173 19.854 1.00 14.37 78 GLY X C 1
ATOM 631 O O . GLY A 1 79 ? 6.379 72.453 19.230 1.00 15.36 78 GLY X O 1
ATOM 632 N N . LEU A 1 80 ? 5.882 74.433 20.224 1.00 12.68 79 LEU X N 1
ATOM 633 C CA . LEU A 1 80 ? 7.075 75.131 19.711 1.00 10.55 79 LEU X CA 1
ATOM 634 C C . LEU A 1 80 ? 8.268 74.784 20.609 1.00 9.80 79 LEU X C 1
ATOM 635 O O . LEU A 1 80 ? 8.578 75.467 21.596 1.00 9.19 79 LEU X O 1
ATOM 640 N N . GLN A 1 81 ? 8.879 73.674 20.307 1.00 8.98 80 GLN X N 1
ATOM 641 C CA . GLN A 1 81 ? 9.939 73.054 21.120 1.00 7.83 80 GLN X CA 1
ATOM 642 C C . GLN A 1 81 ? 10.801 72.256 20.173 1.00 7.58 80 GLN X C 1
ATOM 643 O O . GLN A 1 81 ? 10.317 71.685 19.200 1.00 9.60 80 GLN X O 1
ATOM 649 N N . TYR A 1 82 ? 12.065 72.160 20.501 1.00 7.55 81 TYR X N 1
ATOM 650 C CA . TYR A 1 82 ? 12.949 71.278 19.768 1.00 8.31 81 TYR X CA 1
ATOM 651 C C . TYR A 1 82 ? 14.094 70.830 20.679 1.00 7.40 81 TYR X C 1
ATOM 652 O O . TYR A 1 82 ? 14.550 71.560 21.573 1.00 8.06 81 TYR X O 1
ATOM 661 N N . THR A 1 83 ? 14.552 69.609 20.441 1.00 7.84 82 THR X N 1
ATOM 662 C CA . THR A 1 83 ? 15.701 69.033 21.128 1.00 8.02 82 THR X CA 1
ATOM 663 C C . THR A 1 83 ? 16.839 68.850 20.130 1.00 8.46 82 THR X C 1
ATOM 664 O O . THR A 1 83 ? 16.716 68.118 19.159 1.00 11.05 82 THR X O 1
ATOM 668 N N . ALA A 1 84 ? 17.918 69.559 20.332 1.00 8.41 83 ALA X N 1
ATOM 669 C CA . ALA A 1 84 ? 18.978 69.717 19.365 1.00 8.18 83 ALA X CA 1
ATOM 670 C C . ALA A 1 84 ? 20.239 69.064 19.824 1.00 8.38 83 ALA X C 1
ATOM 671 O O . ALA A 1 84 ? 20.541 69.062 21.025 1.00 9.71 83 ALA X O 1
ATOM 673 N N . LYS A 1 85 ? 21.007 68.553 18.860 1.00 8.94 84 LYS X N 1
ATOM 674 C CA . LYS A 1 85 ? 22.385 68.230 19.039 1.00 9.07 84 LYS X CA 1
ATOM 675 C C . LYS A 1 85 ? 23.227 69.413 18.638 1.00 9.14 84 LYS X C 1
ATOM 676 O O . LYS A 1 85 ? 22.837 70.221 17.822 1.00 11.63 84 LYS X O 1
ATOM 682 N N . TYR A 1 86 ? 24.405 69.536 19.235 1.00 8.82 85 TYR X N 1
ATOM 683 C CA . TYR A 1 86 ? 25.205 70.745 19.038 1.00 9.21 85 TYR X CA 1
ATOM 684 C C . TYR A 1 86 ? 26.666 70.429 18.778 1.00 9.68 85 TYR X C 1
ATOM 685 O O . TYR A 1 86 ? 27.285 69.647 19.468 1.00 11.83 85 TYR X O 1
ATOM 694 N N . LYS A 1 87 ? 27.181 71.081 17.778 1.00 10.25 86 LYS X N 1
ATOM 695 C CA . LYS A 1 87 ? 28.613 71.065 17.521 1.00 10.70 86 LYS X CA 1
ATOM 696 C C . LYS A 1 87 ? 29.224 72.377 17.980 1.00 9.07 86 LYS X C 1
ATOM 697 O O . LYS A 1 87 ? 28.482 73.336 18.259 1.00 9.59 86 LYS X O 1
ATOM 703 N N . THR A 1 88 ? 30.525 72.370 18.172 1.00 10.52 87 THR X N 1
ATOM 704 C CA . THR A 1 88 ? 31.274 73.557 18.527 1.00 11.14 87 THR X CA 1
ATOM 705 C C . THR A 1 88 ? 31.938 74.062 17.288 1.00 10.19 87 THR X C 1
ATOM 706 O O . THR A 1 88 ? 32.496 73.296 16.515 1.00 11.57 87 THR X O 1
ATOM 710 N N . VAL A 1 89 ? 31.852 75.377 17.097 1.00 10.65 88 VAL X N 1
ATOM 711 C CA . VAL A 1 89 ? 32.428 76.014 15.950 1.00 10.48 88 VAL X CA 1
ATOM 712 C C . VAL A 1 89 ? 33.250 77.230 16.390 1.00 11.12 88 VAL X C 1
ATOM 713 O O . VAL A 1 89 ? 33.119 77.660 17.514 1.00 10.95 88 VAL X O 1
ATOM 717 N N . ASP A 1 90 ? 34.095 77.739 15.497 1.00 12.14 89 ASP X N 1
ATOM 718 C CA . ASP A 1 90 ? 34.774 79.014 15.762 1.00 13.84 89 ASP X CA 1
ATOM 719 C C . ASP A 1 90 ? 33.916 80.163 15.237 1.00 15.00 89 ASP X C 1
ATOM 720 O O . ASP A 1 90 ? 32.833 79.974 14.712 1.00 14.17 89 ASP X O 1
ATOM 725 N N . LYS A 1 91 ? 34.429 81.380 15.364 1.00 14.52 90 LYS X N 1
ATOM 726 C CA . LYS A 1 91 ? 33.677 82.549 14.998 1.00 16.26 90 LYS X CA 1
ATOM 727 C C . LYS A 1 91 ? 33.445 82.604 13.503 1.00 15.71 90 LYS X C 1
ATOM 728 O O . LYS A 1 91 ? 32.585 83.353 13.046 1.00 17.59 90 LYS X O 1
ATOM 734 N N . LYS A 1 92 ? 34.200 81.810 12.734 1.00 15.95 91 LYS X N 1
ATOM 735 C CA . LYS A 1 92 ? 34.044 81.714 11.307 1.00 17.69 91 LYS X CA 1
ATOM 736 C C . LYS A 1 92 ? 33.118 80.543 10.892 1.00 16.76 91 LYS X C 1
ATOM 737 O O . LYS A 1 92 ? 32.953 80.250 9.721 1.00 17.39 91 LYS X O 1
ATOM 743 N N . LYS A 1 93 ? 32.517 79.898 11.893 1.00 14.91 92 LYS X N 1
ATOM 744 C CA . LYS A 1 93 ? 31.583 78.792 11.719 1.00 13.95 92 LYS X CA 1
ATOM 745 C C . LYS A 1 93 ? 32.250 77.502 11.262 1.00 15.36 92 LYS X C 1
ATOM 746 O O . LYS A 1 93 ? 31.551 76.557 10.878 1.00 15.60 92 LYS X O 1
ATOM 752 N N . ALA A 1 94 ? 33.584 77.429 11.347 1.00 15.08 93 ALA X N 1
ATOM 753 C CA . ALA A 1 94 ? 34.265 76.184 11.044 1.00 15.76 93 ALA X CA 1
ATOM 754 C C . ALA A 1 94 ? 34.088 75.249 12.237 1.00 14.44 93 ALA X C 1
ATOM 755 O O . ALA A 1 94 ? 34.071 75.666 13.390 1.00 14.85 93 ALA X O 1
ATOM 757 N N . VAL A 1 95 ? 33.913 73.969 11.974 1.00 14.39 94 VAL X N 1
ATOM 758 C CA . VAL A 1 95 ? 33.648 73.022 13.024 1.00 14.27 94 VAL X CA 1
ATOM 759 C C . VAL A 1 95 ? 34.925 72.689 13.758 1.00 14.43 94 VAL X C 1
ATOM 760 O O . VAL A 1 95 ? 35.911 72.264 13.151 1.00 15.98 94 VAL X O 1
ATOM 764 N N . LEU A 1 96 ? 34.870 72.841 15.072 1.00 13.52 95 LEU X N 1
ATOM 765 C CA . LEU A 1 96 ? 35.955 72.495 15.952 1.00 14.40 95 LEU X CA 1
ATOM 766 C C . LEU A 1 96 ? 35.751 71.132 16.536 1.00 15.59 95 LEU X C 1
ATOM 767 O O . LEU A 1 96 ? 36.729 70.390 16.669 1.00 17.84 95 LEU X O 1
ATOM 772 N N . LYS A 1 97 ? 34.534 70.800 16.934 1.00 15.75 96 LYS X N 1
ATOM 773 C CA . LYS A 1 97 ? 34.190 69.487 17.475 1.00 16.31 96 LYS X CA 1
ATOM 774 C C . LYS A 1 97 ? 32.804 69.155 16.980 1.00 14.55 96 LYS X C 1
ATOM 775 O O . LYS A 1 97 ? 31.896 69.971 17.106 1.00 14.10 96 LYS X O 1
ATOM 781 N N . GLU A 1 98 ? 32.634 67.963 16.415 1.00 14.36 97 GLU X N 1
ATOM 782 C CA . GLU A 1 98 ? 31.305 67.481 16.024 1.00 14.53 97 GLU X CA 1
ATOM 783 C C . GLU A 1 98 ? 30.533 67.253 17.313 1.00 14.35 97 GLU X C 1
ATOM 784 O O . GLU A 1 98 ? 31.037 67.283 18.431 1.00 15.06 97 GLU X O 1
ATOM 790 N N . ALA A 1 99 ? 29.244 67.135 17.139 1.00 13.77 98 ALA X N 1
ATOM 791 C CA . ALA A 1 99 ? 28.361 66.889 18.251 1.00 13.26 98 ALA X CA 1
ATOM 792 C C . ALA A 1 99 ? 28.717 65.623 18.979 1.00 12.38 98 ALA X C 1
ATOM 793 O O . ALA A 1 99 ? 29.063 64.598 18.385 1.00 14.81 98 ALA X O 1
ATOM 795 N N . ASP A 1 100 ? 28.629 65.667 20.284 1.00 12.10 99 ASP X N 1
ATOM 796 C CA . ASP A 1 100 ? 28.635 64.473 21.106 1.00 13.25 99 ASP X CA 1
ATOM 797 C C . ASP A 1 100 ? 27.220 63.946 21.141 1.00 12.37 99 ASP X C 1
ATOM 798 O O . ASP A 1 100 ? 26.297 64.632 21.598 1.00 11.73 99 ASP X O 1
ATOM 803 N N . GLU A 1 101 ? 27.035 62.766 20.565 1.00 12.30 100 GLU X N 1
ATOM 804 C CA . GLU A 1 101 ? 25.711 62.254 20.337 1.00 11.05 100 GLU X CA 1
ATOM 805 C C . GLU A 1 101 ? 24.927 61.999 21.657 1.00 12.01 100 GLU X C 1
ATOM 806 O O . GLU A 1 101 ? 23.724 61.784 21.636 1.00 12.87 100 GLU X O 1
ATOM 812 N N . LYS A 1 102 ? 25.611 61.926 22.785 1.00 10.75 101 LYS X N 1
ATOM 813 C CA . LYS A 1 102 ? 24.969 61.777 24.084 1.00 10.53 101 LYS X CA 1
ATOM 814 C C . LYS A 1 102 ? 24.390 63.060 24.622 1.00 10.56 101 LYS X C 1
ATOM 815 O O . LYS A 1 102 ? 23.646 63.016 25.608 1.00 12.49 101 LYS X O 1
ATOM 821 N N . ASN A 1 103 ? 24.724 64.183 24.009 1.00 9.53 102 ASN X N 1
ATOM 822 C CA . ASN A 1 103 ? 24.394 65.489 24.549 1.00 9.39 102 ASN X CA 1
ATOM 823 C C . ASN A 1 103 ? 23.300 66.142 23.738 1.00 8.77 102 ASN X C 1
ATOM 824 O O . ASN A 1 103 ? 23.200 65.916 22.520 1.00 10.48 102 ASN X O 1
ATOM 829 N N . SER A 1 104 ? 22.465 66.937 24.364 1.00 8.80 103 SER X N 1
ATOM 830 C CA . SER A 1 104 ? 21.387 67.621 23.649 1.00 8.95 103 SER X CA 1
ATOM 831 C C . SER A 1 104 ? 20.913 68.756 24.473 1.00 7.93 103 SER X C 1
ATOM 832 O O . SER A 1 104 ? 21.216 68.857 25.651 1.00 9.65 103 SER X O 1
ATOM 835 N N . TYR A 1 105 ? 20.163 69.644 23.871 1.00 8.35 104 TYR X N 1
ATOM 836 C CA . TYR A 1 105 ? 19.398 70.624 24.647 1.00 7.74 104 TYR X CA 1
ATOM 837 C C . TYR A 1 105 ? 18.012 70.694 24.136 1.00 7.70 104 TYR X C 1
ATOM 838 O O . TYR A 1 105 ? 17.761 70.573 22.954 1.00 8.30 104 TYR X O 1
ATOM 847 N N . THR A 1 106 ? 17.099 70.912 25.076 1.00 7.01 105 THR X N 1
ATOM 848 C CA . THR A 1 106 ? 15.709 71.124 24.739 1.00 7.45 105 THR X CA 1
ATOM 849 C C . THR A 1 106 ? 15.362 72.583 24.965 1.00 6.26 105 THR X C 1
ATOM 850 O O . THR A 1 106 ? 15.481 73.073 26.094 1.00 6.59 105 THR X O 1
ATOM 854 N N . LEU A 1 107 ? 14.959 73.263 23.894 1.00 6.54 106 LEU X N 1
ATOM 855 C CA . LEU A 1 107 ? 14.510 74.653 23.945 1.00 6.74 106 LEU X CA 1
ATOM 856 C C . LEU A 1 107 ? 13.002 74.649 23.752 1.00 6.27 106 LEU X C 1
ATOM 857 O O . LEU A 1 107 ? 12.466 74.095 22.791 1.00 7.22 106 LEU X O 1
ATOM 862 N N . THR A 1 108 ? 12.320 75.264 24.708 1.00 6.95 107 THR X N 1
ATOM 863 C CA . THR A 1 108 ? 10.864 75.372 24.731 1.00 6.85 107 THR X CA 1
ATOM 864 C C . THR A 1 108 ? 10.457 76.825 24.695 1.00 7.01 107 THR X C 1
ATOM 865 O O . THR A 1 108 ? 10.895 77.594 25.553 1.00 7.64 107 THR X O 1
ATOM 869 N N . VAL A 1 109 ? 9.722 77.208 23.682 1.00 7.29 108 VAL X N 1
ATOM 870 C CA . VAL A 1 109 ? 9.254 78.610 23.535 1.00 7.55 108 VAL X CA 1
ATOM 871 C C . VAL A 1 109 ? 8.007 78.834 24.328 1.00 8.28 108 VAL X C 1
ATOM 872 O O . VAL A 1 109 ? 7.048 78.118 24.165 1.00 9.55 108 VAL X O 1
ATOM 876 N N . LEU A 1 110 ? 8.032 79.808 25.225 1.00 7.83 109 LEU X N 1
ATOM 877 C CA . LEU A 1 110 ? 6.873 80.105 26.073 1.00 8.13 109 LEU X CA 1
ATOM 878 C C . LEU A 1 110 ? 6.025 81.280 25.567 1.00 8.96 109 LEU X C 1
ATOM 879 O O . LEU A 1 110 ? 4.833 81.337 25.892 1.00 9.67 109 LEU X O 1
ATOM 884 N N . GLU A 1 111 ? 6.642 82.163 24.843 1.00 8.63 110 GLU X N 1
ATOM 885 C CA . GLU A 1 111 ? 5.933 83.308 24.253 1.00 8.74 110 GLU X CA 1
ATOM 886 C C . GLU A 1 111 ? 6.813 83.867 23.154 1.00 8.64 110 GLU X C 1
ATOM 887 O O . GLU A 1 111 ? 8.067 83.792 23.264 1.00 9.26 110 GLU X O 1
ATOM 893 N N . ALA A 1 112 ? 6.235 84.443 22.093 1.00 9.21 111 ALA X N 1
ATOM 894 C CA . ALA A 1 112 ? 7.002 85.067 21.045 1.00 10.36 111 ALA X CA 1
ATOM 895 C C . ALA A 1 112 ? 6.144 86.108 20.337 1.00 10.06 111 ALA X C 1
ATOM 896 O O . ALA A 1 112 ? 4.975 85.807 19.994 1.00 11.82 111 ALA X O 1
ATOM 898 N N . ASP A 1 113 ? 6.693 87.290 20.121 1.00 9.70 112 ASP X N 1
ATOM 899 C CA . ASP A 1 113 ? 6.009 88.298 19.352 1.00 10.54 112 ASP X CA 1
ATOM 900 C C . ASP A 1 113 ? 6.986 88.975 18.422 1.00 11.03 112 ASP X C 1
ATOM 901 O O . ASP A 1 113 ? 8.068 88.454 18.177 1.00 12.01 112 ASP X O 1
ATOM 906 N N . ASP A 1 114 ? 6.627 90.104 17.807 1.00 12.34 113 ASP X N 1
ATOM 907 C CA . ASP A 1 114 ? 7.527 90.699 16.840 1.00 12.50 113 ASP X CA 1
ATOM 908 C C . ASP A 1 114 ? 8.800 91.275 17.382 1.00 12.15 113 ASP X C 1
ATOM 909 O O . ASP A 1 114 ? 9.743 91.472 16.598 1.00 13.13 113 ASP X O 1
ATOM 914 N N . SER A 1 115 ? 8.843 91.565 18.685 1.00 11.76 114 SER X N 1
ATOM 915 C CA . SER A 1 115 ? 10.042 92.160 19.272 1.00 10.76 114 SER X CA 1
ATOM 916 C C . SER A 1 115 ? 10.755 91.282 20.241 1.00 10.62 114 SER X C 1
ATOM 917 O O . SER A 1 115 ? 11.893 91.566 20.538 1.00 10.42 114 SER X O 1
ATOM 920 N N . SER A 1 116 ? 10.093 90.294 20.813 1.00 9.16 115 SER X N 1
ATOM 921 C CA . SER A 1 116 ? 10.532 89.663 22.064 1.00 8.76 115 SER X CA 1
ATOM 922 C C . SER A 1 116 ? 10.147 88.207 22.120 1.00 8.29 115 SER X C 1
ATOM 923 O O . SER A 1 116 ? 9.216 87.774 21.444 1.00 9.21 115 SER X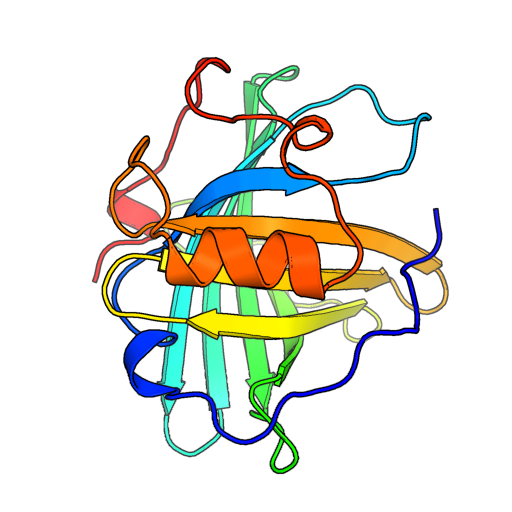 O 1
ATOM 926 N N . ALA A 1 117 ? 10.762 87.459 23.009 1.00 7.94 116 ALA X N 1
ATOM 927 C CA . ALA A 1 117 ? 10.352 86.101 23.256 1.00 8.21 116 ALA X CA 1
ATOM 928 C C . ALA A 1 117 ? 10.780 85.674 24.654 1.00 7.33 116 ALA X C 1
ATOM 929 O O . ALA A 1 117 ? 11.642 86.315 25.276 1.00 7.54 116 ALA X O 1
ATOM 931 N N . LEU A 1 118 ? 10.208 84.567 25.130 1.00 7.62 117 LEU X N 1
ATOM 932 C CA . LEU A 1 118 ? 10.624 83.909 26.341 1.00 7.81 117 LEU X CA 1
ATOM 933 C C . LEU A 1 118 ? 10.837 82.449 26.048 1.00 6.97 117 LEU X C 1
ATOM 934 O O . LEU A 1 118 ? 9.937 81.818 25.491 1.00 7.67 117 LEU X O 1
ATOM 939 N N . VAL A 1 119 ? 11.988 81.897 26.388 1.00 7.04 118 VAL X N 1
ATOM 940 C CA . VAL A 1 119 ? 12.270 80.504 26.183 1.00 6.97 118 VAL X CA 1
ATOM 941 C C . VAL A 1 119 ? 12.922 79.906 27.423 1.00 6.44 118 VAL X C 1
ATOM 942 O O . VAL A 1 119 ? 13.458 80.607 28.266 1.00 7.01 118 VAL X O 1
ATOM 946 N N . HIS A 1 120 ? 12.779 78.597 27.524 1.00 6.62 119 HIS X N 1
ATOM 947 C CA . HIS A 1 120 ? 13.471 77.791 28.512 1.00 6.62 119 HIS X CA 1
ATOM 948 C C . HIS A 1 120 ? 14.414 76.820 27.818 1.00 6.36 119 HIS X C 1
ATOM 949 O O . HIS A 1 120 ? 14.041 76.201 26.808 1.00 7.10 119 HIS X O 1
ATOM 956 N N . ILE A 1 121 ? 15.640 76.705 28.297 1.00 6.24 120 ILE X N 1
ATOM 957 C CA . ILE A 1 121 ? 16.616 75.810 27.711 1.00 6.22 120 ILE X CA 1
ATOM 958 C C . ILE A 1 121 ? 17.151 74.888 28.789 1.00 6.44 120 ILE X C 1
ATOM 959 O O . ILE A 1 121 ? 17.569 75.353 29.845 1.00 6.44 120 ILE X O 1
ATOM 964 N N . CYS A 1 122 ? 17.109 73.566 28.542 1.00 6.55 121 CYS X N 1
ATOM 965 C CA . CYS A 1 122 ? 17.785 72.573 29.377 1.00 6.57 121 CYS X CA 1
ATOM 966 C C . CYS A 1 122 ? 18.838 71.881 28.580 1.00 7.06 121 CYS X C 1
ATOM 967 O O . CYS A 1 122 ? 18.500 71.298 27.573 1.00 8.34 121 CYS X O 1
ATOM 970 N N . VAL A 1 123 ? 20.082 71.950 29.043 1.00 7.04 122 VAL X N 1
ATOM 971 C CA . VAL A 1 123 ? 21.179 71.271 28.401 1.00 7.43 122 VAL X CA 1
ATOM 972 C C . VAL A 1 123 ? 21.497 69.993 29.180 1.00 7.58 122 VAL X C 1
ATOM 973 O O . VAL A 1 123 ? 21.734 70.070 30.380 1.00 7.95 122 VAL X O 1
ATOM 977 N N . ARG A 1 124 ? 21.592 68.875 28.458 1.00 8.11 123 ARG X N 1
ATOM 978 C CA . ARG A 1 124 ? 21.843 67.559 29.032 1.00 8.99 123 ARG X CA 1
ATOM 979 C C . ARG A 1 124 ? 23.124 66.995 28.421 1.00 8.39 123 ARG X C 1
ATOM 980 O O . ARG A 1 124 ? 23.268 66.946 27.194 1.00 9.89 123 ARG X O 1
ATOM 988 N N . GLU A 1 125 ? 24.040 66.542 29.258 1.00 9.27 124 GLU X N 1
ATOM 989 C CA . GLU A 1 125 ? 25.222 65.806 28.786 1.00 9.99 124 GLU X CA 1
ATOM 990 C C . GLU A 1 125 ? 25.045 64.372 29.229 1.00 8.84 124 GLU X C 1
ATOM 991 O O . GLU A 1 125 ? 25.343 64.017 30.360 1.00 9.48 124 GLU X O 1
ATOM 997 N N . GLY A 1 126 ? 24.469 63.557 28.363 1.00 9.99 125 GLY X N 1
ATOM 998 C CA . GLY A 1 126 ? 24.024 62.230 28.745 1.00 9.89 125 GLY X CA 1
ATOM 999 C C . GLY A 1 126 ? 23.072 62.326 29.936 1.00 10.54 125 GLY X C 1
ATOM 1000 O O . GLY A 1 126 ? 22.056 63.054 29.879 1.00 10.74 125 GLY X O 1
ATOM 1001 N N . SER A 1 127 ? 23.391 61.613 31.005 1.00 9.14 126 SER X N 1
ATOM 1002 C CA . SER A 1 127 ? 22.559 61.569 32.188 1.00 8.85 126 SER X CA 1
ATOM 1003 C C . SER A 1 127 ? 22.754 62.699 33.159 1.00 9.05 126 SER X C 1
ATOM 1004 O O . SER A 1 127 ? 22.002 62.810 34.144 1.00 9.58 126 SER X O 1
ATOM 1007 N N . LYS A 1 128 ? 23.683 63.585 32.868 1.00 9.07 127 LYS X N 1
ATOM 1008 C CA . LYS A 1 128 ? 23.913 64.798 33.689 1.00 10.21 127 LYS X CA 1
ATOM 1009 C C . LYS A 1 128 ? 23.220 65.978 33.092 1.00 9.23 127 LYS X C 1
ATOM 1010 O O . LYS A 1 128 ? 23.405 66.284 31.918 1.00 13.35 127 LYS X O 1
ATOM 1016 N N . ASP A 1 129 ? 22.436 66.676 33.864 1.00 8.38 128 ASP X N 1
ATOM 1017 C CA . ASP A 1 129 ? 21.927 67.950 33.453 1.00 8.18 128 ASP X CA 1
ATOM 1018 C C . ASP A 1 129 ? 23.023 68.989 33.660 1.00 8.09 128 ASP X C 1
ATOM 1019 O O . ASP A 1 129 ? 23.469 69.200 34.786 1.00 10.69 128 ASP X O 1
ATOM 1024 N N 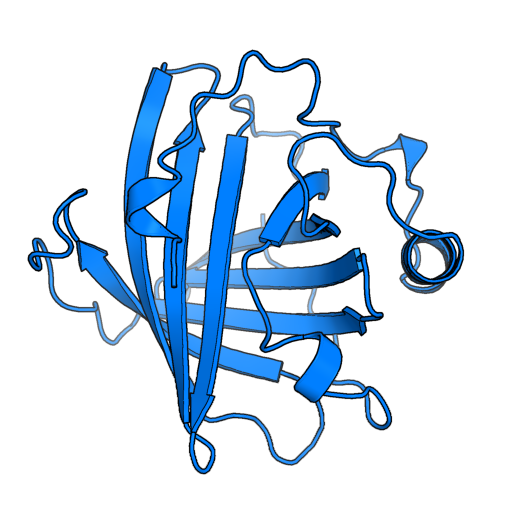. LEU A 1 130 ? 23.469 69.639 32.600 1.00 8.42 129 LEU X N 1
ATOM 1025 C CA . LEU A 1 130 ? 24.315 70.784 32.748 1.00 7.95 129 LEU X CA 1
ATOM 1026 C C . LEU A 1 130 ? 23.568 71.869 33.489 1.00 8.81 129 LEU X C 1
ATOM 1027 O O . LEU A 1 130 ? 24.116 72.491 34.407 1.00 10.54 129 LEU X O 1
ATOM 1034 N N . GLY A 1 131 ? 22.324 72.065 33.118 1.00 7.88 130 GLY X N 1
ATOM 1035 C CA . GLY A 1 131 ? 21.447 72.996 33.800 1.00 8.02 130 GLY X CA 1
ATOM 1036 C C . GLY A 1 131 ? 20.394 73.589 32.859 1.00 6.61 130 GLY X C 1
ATOM 1037 O O . GLY A 1 131 ? 20.488 73.450 31.641 1.00 7.73 130 GLY X O 1
ATOM 1038 N N . ASP A 1 132 ? 19.489 74.313 33.485 1.00 6.60 131 ASP X N 1
ATOM 1039 C CA . ASP A 1 132 ? 18.487 75.058 32.728 1.00 6.47 131 ASP X CA 1
ATOM 1040 C C . ASP A 1 132 ? 18.601 76.541 33.025 1.00 6.22 131 ASP X C 1
ATOM 1041 O O . ASP A 1 132 ? 19.138 76.990 34.037 1.00 7.21 131 ASP X O 1
ATOM 1046 N N . VAL A 1 133 ? 18.101 77.307 32.068 1.00 6.43 132 VAL X N 1
ATOM 1047 C CA . VAL A 1 133 ? 18.030 78.754 32.124 1.00 6.66 132 VAL X CA 1
ATOM 1048 C C . VAL A 1 133 ? 16.753 79.169 31.414 1.00 6.98 132 VAL X C 1
ATOM 1049 O O . VAL A 1 133 ? 16.453 78.666 30.343 1.00 7.10 132 VAL X O 1
ATOM 1057 N N . TYR A 1 134 ? 16.025 80.111 32.009 1.00 6.13 133 TYR X N 1
ATOM 1058 C CA . TYR A 1 134 ? 14.954 80.822 31.296 1.00 6.15 133 TYR X CA 1
ATOM 1059 C C . TYR A 1 134 ? 15.603 82.114 30.745 1.00 5.69 133 TYR X C 1
ATOM 1060 O O . TYR A 1 134 ? 16.302 82.820 31.470 1.00 7.43 133 TYR X O 1
ATOM 1069 N N . THR A 1 135 ? 15.301 82.426 29.481 1.00 6.15 134 THR X N 1
ATOM 1070 C CA . THR A 1 135 ? 15.856 83.615 28.863 1.00 6.15 134 THR X CA 1
ATOM 1071 C C . THR A 1 135 ? 14.766 84.457 28.211 1.00 5.98 134 THR X C 1
ATOM 1072 O O . THR A 1 135 ? 13.996 83.969 27.392 1.00 6.88 134 THR X O 1
ATOM 1076 N N . VAL A 1 136 ? 14.720 85.718 28.596 1.00 6.01 135 VAL X N 1
ATOM 1077 C CA . VAL A 1 136 ? 13.952 86.734 27.905 1.00 6.45 135 VAL X CA 1
ATOM 1078 C C . VAL A 1 136 ? 14.821 87.221 26.763 1.00 7.04 135 VAL X C 1
ATOM 1079 O O . VAL A 1 136 ? 16.011 87.515 26.959 1.00 6.86 135 VAL X O 1
ATOM 1083 N N . LEU A 1 137 ? 14.258 87.280 25.568 1.00 6.62 136 LEU X N 1
ATOM 1084 C CA . LEU A 1 137 ? 14.926 87.590 24.353 1.00 6.66 136 LEU X CA 1
ATOM 1085 C C . LEU A 1 137 ? 14.304 88.792 23.689 1.00 7.28 136 LEU X C 1
ATOM 1086 O O . LEU A 1 137 ? 13.100 89.021 23.725 1.00 7.69 136 LEU X O 1
ATOM 1091 N N . THR A 1 138 ? 15.137 89.603 23.031 1.00 6.71 137 THR X N 1
ATOM 1092 C CA . THR A 1 138 ? 14.715 90.671 22.158 1.00 7.53 137 THR X CA 1
ATOM 1093 C C . THR A 1 138 ? 15.572 90.663 20.897 1.00 7.87 137 THR X C 1
ATOM 1094 O O . THR A 1 138 ? 16.657 90.119 20.848 1.00 8.93 137 THR X O 1
ATOM 1098 N N . HIS A 1 139 ? 15.042 91.272 19.843 1.00 9.02 138 HIS X N 1
ATOM 1099 C CA . HIS A 1 139 ? 15.808 91.342 18.598 1.00 10.25 138 HIS X CA 1
ATOM 1100 C C . HIS A 1 139 ? 16.876 92.360 18.611 1.00 12.58 138 HIS X C 1
ATOM 1101 O O . HIS A 1 139 ? 17.756 92.314 17.781 1.00 16.61 138 HIS X O 1
ATOM 1108 N N . GLN A 1 140 ? 16.717 93.367 19.404 1.00 15.11 139 GLN X N 1
ATOM 1109 C CA . GLN A 1 140 ? 17.680 94.455 19.457 1.00 17.40 139 GLN X CA 1
ATOM 1110 C C . GLN A 1 140 ? 18.443 94.309 20.746 1.00 15.21 139 GLN X C 1
ATOM 1111 O O . GLN A 1 140 ? 17.847 94.085 21.812 1.00 17.10 139 GLN X O 1
ATOM 1117 N N . LYS A 1 141 ? 19.764 94.472 20.695 1.00 17.23 140 LYS X N 1
ATOM 1118 C CA . LYS A 1 141 ? 20.582 94.417 21.890 1.00 16.49 140 LYS X CA 1
ATOM 1119 C C . LYS A 1 141 ? 20.091 95.466 22.876 1.00 16.47 140 LYS X C 1
ATOM 1120 O O . LYS A 1 141 ? 19.903 96.602 22.505 1.00 16.08 140 LYS X O 1
ATOM 1126 N N . ASP A 1 142 ? 19.976 95.072 24.130 1.00 14.24 141 ASP X N 1
ATOM 1127 C CA . ASP A 1 142 ? 19.654 95.971 25.254 1.00 16.86 141 ASP X CA 1
ATOM 1128 C C . ASP A 1 142 ? 18.255 96.651 25.145 1.00 16.79 141 ASP X C 1
ATOM 1129 O O . ASP A 1 142 ? 17.950 97.657 25.807 1.00 17.18 141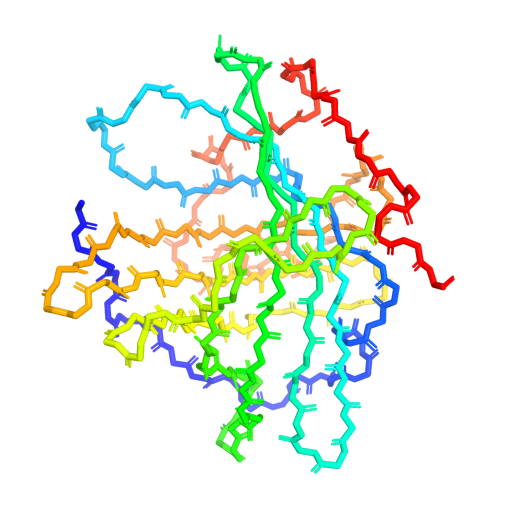 ASP X O 1
ATOM 1134 N N . ALA A 1 143 ? 17.352 96.030 24.385 1.00 15.85 142 ALA X N 1
ATOM 1135 C CA . ALA A 1 143 ? 16.003 96.499 24.318 1.00 16.48 142 ALA X CA 1
ATOM 1136 C C . ALA A 1 143 ? 15.173 96.036 25.480 1.00 16.03 142 ALA X C 1
ATOM 1137 O O . ALA A 1 143 ? 15.566 95.130 26.258 1.00 15.86 142 ALA X O 1
ATOM 1139 N N . GLU A 1 144 ? 13.994 96.648 25.541 1.00 17.90 143 GLU X N 1
ATOM 1140 C CA . GLU A 1 144 ? 13.049 96.306 26.556 1.00 17.41 143 GLU X CA 1
ATOM 1141 C C . GLU A 1 144 ? 12.111 95.212 25.993 1.00 15.16 143 GLU X C 1
ATOM 1142 O O . GLU A 1 144 ? 11.567 95.313 24.924 1.00 14.01 143 GLU X O 1
ATOM 1148 N N . PRO A 1 145 ? 11.964 94.115 26.703 1.00 13.59 144 PRO X N 1
ATOM 1149 C CA . PRO A 1 145 ? 10.985 93.080 26.318 1.00 11.87 144 PRO X CA 1
ATOM 1150 C C . PRO A 1 145 ? 9.551 93.639 26.328 1.00 10.40 144 PRO X C 1
ATOM 1151 O O . PRO A 1 145 ? 9.215 94.490 27.101 1.00 10.62 144 PRO X O 1
ATOM 1155 N N . SER A 1 146 ? 8.717 93.138 25.424 1.00 10.21 145 SER X N 1
ATOM 1156 C CA . SER A 1 146 ? 7.316 93.555 25.350 1.00 9.80 145 SER X CA 1
ATOM 1157 C C . SER A 1 146 ? 6.528 93.189 26.597 1.00 9.44 145 SER X C 1
ATOM 1158 O O . SER A 1 146 ? 6.856 92.248 27.330 1.00 9.41 145 SER X O 1
ATOM 1161 N N . ALA A 1 147 ? 5.416 93.896 26.805 1.00 10.47 146 ALA X N 1
ATOM 1162 C CA . ALA A 1 147 ? 4.446 93.539 27.833 1.00 9.35 146 ALA X CA 1
ATOM 1163 C C . ALA A 1 147 ? 3.981 92.123 27.744 1.00 10.04 146 ALA X C 1
ATOM 1164 O O . ALA A 1 147 ? 3.845 91.445 28.756 1.00 9.82 146 ALA X O 1
ATOM 1166 N N . LYS A 1 148 ? 3.787 91.640 26.530 1.00 9.73 147 LYS X N 1
ATOM 1167 C CA . LYS A 1 148 ? 3.290 90.277 26.341 1.00 10.22 147 LYS X CA 1
ATOM 1168 C C . LYS A 1 148 ? 4.330 89.279 26.874 1.00 9.22 147 LYS X C 1
ATOM 1169 O O . LYS A 1 148 ? 3.975 88.314 27.505 1.00 9.29 147 LYS X O 1
ATOM 1175 N N . VAL A 1 149 ? 5.598 89.496 26.555 1.00 8.95 148 VAL X N 1
ATOM 1176 C CA . VAL A 1 149 ? 6.629 88.611 27.060 1.00 8.11 148 VAL X CA 1
ATOM 1177 C C . VAL A 1 149 ? 6.831 88.751 28.554 1.00 7.80 148 VAL X C 1
ATOM 1178 O O . VAL A 1 149 ? 7.017 87.771 29.237 1.00 8.18 148 VAL X O 1
ATOM 1182 N N . LYS A 1 150 ? 6.724 89.976 29.068 1.00 7.58 149 LYS X N 1
ATOM 1183 C CA . LYS A 1 150 ? 6.854 90.111 30.507 1.00 7.91 149 LYS X CA 1
ATOM 1184 C C . LYS A 1 150 ? 5.706 89.369 31.212 1.00 8.15 149 LYS X C 1
ATOM 1185 O O . LYS A 1 150 ? 5.904 88.779 32.277 1.00 8.54 149 LYS X O 1
ATOM 1191 N N . SER A 1 151 ? 4.517 89.378 30.610 1.00 8.36 150 SER X N 1
ATOM 1192 C CA . SER A 1 151 ? 3.430 88.607 31.190 1.00 8.95 150 SER X CA 1
ATOM 1193 C C . SER A 1 151 ? 3.743 87.121 31.215 1.00 8.82 150 SER X C 1
ATOM 1194 O O . SER A 1 151 ? 3.422 86.428 32.169 1.00 10.00 150 SER X O 1
ATOM 1197 N N . ALA A 1 152 ? 4.312 86.629 30.146 1.00 8.52 151 ALA X N 1
ATOM 1198 C CA . ALA A 1 152 ? 4.698 85.225 30.079 1.00 8.58 151 ALA X CA 1
ATOM 1199 C C . ALA A 1 152 ? 5.695 84.820 31.156 1.00 7.95 151 ALA X C 1
ATOM 1200 O O . ALA A 1 152 ? 5.634 83.686 31.622 1.00 8.47 151 ALA X O 1
ATOM 1202 N N . VAL A 1 153 ? 6.569 85.725 31.556 1.00 7.92 152 VAL X N 1
ATOM 1203 C CA . VAL A 1 153 ? 7.472 85.419 32.673 1.00 7.61 152 VAL X CA 1
ATOM 1204 C C . VAL A 1 153 ? 6.670 85.116 33.927 1.00 8.17 152 VAL X C 1
ATOM 1205 O O . VAL A 1 153 ? 6.835 84.098 34.580 1.00 8.06 152 VAL X O 1
ATOM 1209 N N . THR A 1 154 ? 5.745 86.016 34.235 1.00 7.82 153 THR X N 1
ATOM 1210 C CA . THR A 1 154 ? 4.915 85.834 35.423 1.00 9.72 153 THR X CA 1
ATOM 1211 C C . THR A 1 154 ? 4.121 84.549 35.310 1.00 10.15 153 THR X C 1
ATOM 1212 O O . THR A 1 154 ? 4.018 83.772 36.277 1.00 11.50 153 THR X O 1
ATOM 1216 N N . GLN A 1 155 ? 3.552 84.303 34.152 1.00 10.57 154 GLN X N 1
ATOM 1217 C CA . GLN A 1 155 ? 2.660 83.170 33.954 1.00 11.67 154 GLN X CA 1
ATOM 1218 C C . GLN A 1 155 ? 3.403 81.849 33.887 1.00 11.95 154 GLN X C 1
ATOM 1219 O O . GLN A 1 155 ? 2.783 80.799 34.044 1.00 13.67 154 GLN X O 1
ATOM 1225 N N . ALA A 1 156 ? 4.728 81.878 33.742 1.00 10.75 155 ALA X N 1
ATOM 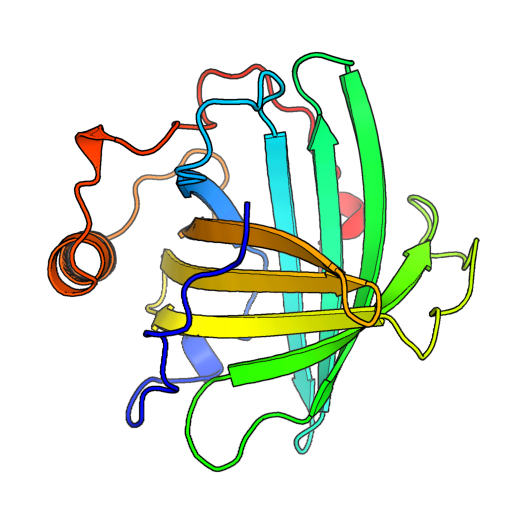1226 C CA . ALA A 1 156 ? 5.613 80.723 33.912 1.0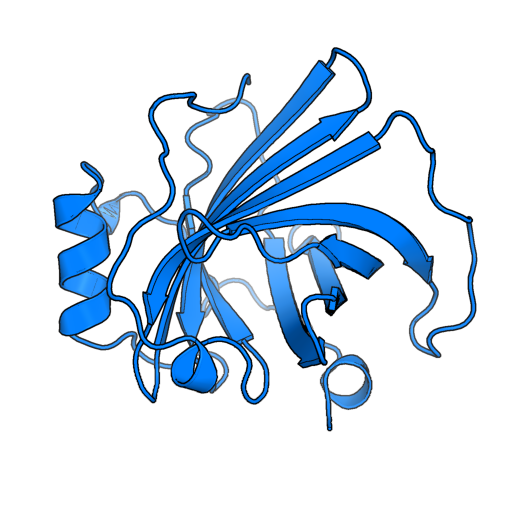0 10.54 155 ALA X CA 1
ATOM 1227 C C . ALA A 1 156 ? 5.933 80.440 35.342 1.00 11.26 155 ALA X C 1
ATOM 1228 O O . ALA A 1 156 ? 6.694 79.510 35.622 1.00 11.83 155 ALA X O 1
ATOM 1230 N N . GLY A 1 157 ? 5.367 81.217 36.272 1.00 10.75 156 GLY X N 1
ATOM 1231 C CA . GLY A 1 157 ? 5.631 81.015 37.684 1.00 11.32 156 GLY X CA 1
ATOM 1232 C C . GLY A 1 157 ? 6.849 81.725 38.179 1.00 9.55 156 GLY X C 1
ATOM 1233 O O . GLY A 1 157 ? 7.366 81.353 39.231 1.00 11.54 156 GLY X O 1
ATOM 1234 N N . LEU A 1 158 ? 7.377 82.697 37.420 1.00 9.89 157 LEU X N 1
ATOM 1235 C CA . LEU A 1 158 ? 8.631 83.330 37.716 1.00 9.11 157 LEU X CA 1
ATOM 1236 C C . LEU A 1 158 ? 8.425 84.793 38.042 1.00 9.76 157 LEU X C 1
ATOM 1237 O O . LEU A 1 158 ? 7.342 85.356 37.859 1.00 11.35 157 LEU X O 1
ATOM 1242 N N . GLN A 1 159 ? 9.456 85.414 38.561 1.00 9.16 158 GLN X N 1
ATOM 1243 C CA . GLN A 1 159 ? 9.423 86.834 38.860 1.00 10.14 158 GLN X CA 1
ATOM 1244 C C . GLN A 1 159 ? 10.634 87.502 38.167 1.00 8.60 158 GLN X C 1
ATOM 1245 O O . GLN A 1 159 ? 11.790 87.153 38.396 1.00 8.77 158 GLN X O 1
ATOM 1251 N N . LEU A 1 160 ? 10.315 88.462 37.335 1.00 8.06 159 LEU X N 1
ATOM 1252 C CA . LEU A 1 160 ? 11.336 89.134 36.541 1.00 7.75 159 LEU X CA 1
ATOM 1253 C C . LEU A 1 160 ? 12.385 89.771 37.440 1.00 8.24 159 LEU X C 1
ATOM 1254 O O . LEU A 1 160 ? 13.512 89.886 37.023 1.00 8.64 159 LEU X O 1
ATOM 1259 N N . SER A 1 161 ? 12.022 90.186 38.640 1.00 8.49 160 SER X N 1
ATOM 1260 C CA . SER A 1 161 ? 12.985 90.775 39.571 1.00 9.69 160 SER X CA 1
ATOM 1261 C C . SER A 1 161 ? 14.130 89.860 39.892 1.00 9.70 160 SER X C 1
ATOM 1262 O O . SER A 1 161 ? 15.183 90.358 40.346 1.00 10.72 160 SER X O 1
ATOM 1265 N N . GLN A 1 162 ? 13.976 88.567 39.714 1.00 8.83 161 GLN X N 1
ATOM 1266 C CA . GLN A 1 162 ? 14.966 87.600 40.082 1.00 8.91 161 GLN X CA 1
ATOM 1267 C C . GLN A 1 162 ? 15.922 87.319 38.927 1.00 9.35 161 GLN X C 1
ATOM 1268 O O . GLN A 1 162 ? 16.944 86.687 39.121 1.00 10.43 161 GLN X O 1
ATOM 1274 N N . PHE A 1 163 ? 15.580 87.739 37.711 1.00 8.85 162 PHE X N 1
ATOM 1275 C CA . PHE A 1 163 ? 16.424 87.528 36.567 1.00 7.95 162 PHE X CA 1
ATOM 1276 C C . PHE A 1 163 ? 17.623 88.456 36.650 1.00 9.05 162 PHE X C 1
ATOM 1277 O O . PHE A 1 163 ? 17.546 89.544 37.173 1.00 11.72 162 PHE X O 1
ATOM 1285 N N . VAL A 1 164 ? 18.693 88.034 36.024 1.00 8.85 163 VAL X N 1
ATOM 1286 C CA . VAL A 1 164 ? 19.874 88.875 35.803 1.00 9.58 163 VAL X CA 1
ATOM 1287 C C . VAL A 1 164 ? 19.697 89.615 34.472 1.00 8.81 163 VAL X C 1
ATOM 1288 O O . VAL A 1 164 ? 19.463 88.999 33.457 1.00 9.46 163 VAL X O 1
ATOM 1292 N N . GLY A 1 165 ? 19.836 90.930 34.503 1.00 9.77 164 GLY X N 1
ATOM 1293 C CA . GLY A 1 165 ? 19.828 91.742 33.296 1.00 10.18 164 GLY X CA 1
ATOM 1294 C C . GLY A 1 165 ? 21.179 91.846 32.647 1.00 10.83 164 GLY X C 1
ATOM 1295 O O . GLY A 1 165 ? 22.180 92.236 33.263 1.00 15.10 164 GLY X O 1
ATOM 1296 N N . THR A 1 166 ? 21.249 91.572 31.368 1.00 8.47 165 THR X N 1
ATOM 1297 C CA . THR A 1 166 ? 22.515 91.550 30.675 1.00 7.95 165 THR X CA 1
ATOM 1298 C C . THR A 1 166 ? 22.975 92.928 30.223 1.00 9.73 165 THR X C 1
ATOM 1299 O O . THR A 1 166 ? 24.131 93.068 29.906 1.00 9.48 165 THR X O 1
ATOM 1303 N N . LYS A 1 167 ? 22.091 93.893 30.141 1.00 9.93 166 LYS X N 1
ATOM 1304 C CA . LYS A 1 167 ? 22.485 95.202 29.562 1.00 11.34 166 LYS X CA 1
ATOM 1305 C C . LYS A 1 167 ? 23.548 95.917 30.385 1.00 10.28 166 LYS X C 1
ATOM 1306 O O . LYS A 1 167 ? 24.231 96.783 29.838 1.00 11.05 166 LYS X O 1
ATOM 1312 N N . ASP A 1 168 ? 23.751 95.534 31.634 1.00 10.47 167 ASP X N 1
ATOM 1313 C CA . ASP A 1 168 ? 24.729 96.188 32.500 1.00 10.08 167 ASP X CA 1
ATOM 1314 C C . ASP A 1 168 ? 26.022 95.362 32.668 1.00 9.08 167 ASP X C 1
ATOM 1315 O O . ASP A 1 168 ? 26.897 95.766 33.457 1.00 9.77 167 ASP X O 1
ATOM 1320 N N . LEU A 1 169 ? 26.166 94.240 31.982 1.00 8.66 168 LEU X N 1
ATOM 1321 C CA . LEU A 1 169 ? 27.281 93.335 32.239 1.00 8.94 168 LEU X CA 1
ATOM 1322 C C . LEU A 1 169 ? 28.558 93.630 31.469 1.00 8.54 168 LEU X C 1
ATOM 1323 O O . LEU A 1 169 ? 29.545 92.950 31.694 1.00 11.06 168 LEU X O 1
ATOM 1328 N N . GLY A 1 170 ? 28.548 94.585 30.566 1.00 8.89 169 GLY X N 1
ATOM 1329 C CA . GLY A 1 170 ? 29.724 94.786 29.715 1.00 10.08 169 GLY X CA 1
ATOM 1330 C C . GLY A 1 170 ? 29.886 93.684 28.685 1.00 10.36 169 GLY X C 1
ATOM 1331 O O . GLY A 1 170 ? 30.970 93.252 28.337 1.00 12.51 169 GLY X O 1
ATOM 1332 N N . CYS A 1 171 ? 28.772 93.235 28.139 1.00 10.13 170 CYS X N 1
ATOM 1333 C CA . CYS A 1 171 ? 28.770 92.170 27.153 1.00 11.04 170 CYS X CA 1
ATOM 1334 C C . CYS A 1 171 ? 29.616 92.510 25.924 1.00 11.76 170 CYS X C 1
ATOM 1335 O O . CYS A 1 171 ? 29.600 93.632 25.441 1.00 12.64 170 CYS X O 1
ATOM 1338 N N . GLN A 1 172 ? 30.331 91.500 25.399 1.00 10.81 171 GLN X N 1
ATOM 1339 C CA . GLN A 1 172 ? 30.876 91.523 24.074 1.00 12.25 171 GLN X CA 1
ATOM 1340 C C . GLN A 1 172 ? 30.053 90.571 23.223 1.00 11.22 171 GLN X C 1
ATOM 1341 O O . GLN A 1 172 ? 29.849 89.446 23.623 1.00 12.55 171 GLN X O 1
ATOM 1350 N N . TYR A 1 173 ? 29.559 91.036 22.087 1.00 12.33 172 TYR X N 1
ATOM 1351 C CA . TYR A 1 173 ? 28.844 90.193 21.151 1.00 11.84 172 TYR X CA 1
ATOM 1352 C C . TYR A 1 173 ? 29.604 90.030 19.867 1.00 11.82 172 TYR X C 1
ATOM 1353 O O . TYR A 1 173 ? 30.530 90.819 19.562 1.00 14.37 172 TYR X O 1
ATOM 1362 N N . ASP A 1 174 ? 29.208 89.021 19.068 1.00 13.22 173 ASP X N 1
ATOM 1363 C CA . ASP A 1 174 ? 29.734 88.801 17.725 1.00 12.60 173 ASP X CA 1
ATOM 1364 C C . ASP A 1 174 ? 28.563 88.848 16.766 1.00 12.21 173 ASP X C 1
ATOM 1365 O O . ASP A 1 174 ? 27.929 87.830 16.467 1.00 12.73 173 ASP X O 1
ATOM 1370 N N . ASP A 1 175 ? 28.234 90.044 16.301 1.00 12.22 174 ASP X N 1
ATOM 1371 C CA . ASP A 1 175 ? 27.012 90.215 15.517 1.00 12.94 174 ASP X CA 1
ATOM 1372 C C . ASP A 1 175 ? 27.194 89.686 14.130 1.00 13.48 174 ASP X C 1
ATOM 1373 O O . ASP A 1 175 ? 26.219 89.300 13.526 1.00 14.21 174 ASP X O 1
ATOM 1378 N N . GLN A 1 176 ? 28.425 89.602 13.625 1.00 12.28 175 GLN X N 1
ATOM 1379 C CA . GLN A 1 176 ? 28.674 89.002 12.315 1.00 13.41 175 GLN X CA 1
ATOM 1380 C C . GLN A 1 176 ? 28.255 87.519 12.368 1.00 12.52 175 GLN X C 1
ATOM 1381 O O . GLN A 1 176 ? 27.613 87.019 11.413 1.00 14.31 175 GLN X O 1
ATOM 1387 N N . PHE A 1 177 ? 28.579 86.828 13.454 1.00 11.71 176 PHE X N 1
ATOM 1388 C CA . PHE A 1 177 ? 28.260 85.429 13.581 1.00 10.85 176 PHE X CA 1
ATOM 1389 C C . PHE A 1 177 ? 26.728 85.152 13.507 1.00 10.58 176 PHE X C 1
ATOM 1390 O O . PHE A 1 177 ? 26.304 84.157 12.940 1.00 11.64 176 PHE X O 1
ATOM 1398 N N . THR A 1 178 ? 25.909 86.030 14.075 1.00 10.05 177 THR X N 1
ATOM 1399 C CA . THR A 1 178 ? 24.445 85.834 14.118 1.00 11.37 177 THR X CA 1
ATOM 1400 C C . THR A 1 178 ? 23.680 86.488 13.013 1.00 12.19 177 THR X C 1
ATOM 1401 O O . THR A 1 178 ? 22.436 86.423 12.998 1.00 13.92 177 THR X O 1
ATOM 1405 N N . SER A 1 179 ? 24.383 87.205 12.149 1.00 12.63 178 SER X N 1
ATOM 1406 C CA . SER A 1 179 ? 23.727 87.944 11.078 1.00 15.01 178 SER X CA 1
ATOM 1407 C C . SER A 1 179 ? 23.093 87.066 10.033 1.00 16.14 178 SER X C 1
ATOM 1408 O O . SER A 1 179 ? 23.507 85.924 9.824 1.00 19.38 178 SER X O 1
ATOM 1411 N N . LEU A 1 180 ? 22.075 87.585 9.358 1.00 17.23 179 LEU X N 1
ATOM 1412 C CA . LEU A 1 180 ? 21.496 86.888 8.209 1.00 17.35 179 LEU X CA 1
ATOM 1413 C C . LEU A 1 180 ? 22.496 86.603 7.059 1.00 18.44 179 LEU X C 1
ATOM 1414 O O . LEU A 1 180 ? 23.315 87.440 6.656 1.00 20.83 179 LEU X O 1
#

B-factor: mean 13.4, std 6.31, range [3.49, 56.36]